Protein AF-A0AAF3FM99-F1 (afdb_monomer_lite)

pLDDT: mean 73.45, std 14.56, range [35.22, 90.0]

Foldseek 3Di:
DPPVVVVVVVVVVVVVVVVQPFDLQLVLQLQLLVQLLVCLPPPPSLVSSLVSNCVSVVNPNVLSVQCVVCVVVSSVCSVVVHHSNVCCPPPPRPRRVVVVPVD

Secondary structure (DSSP, 8-state):
--HHHHHHHHHHHHHHHHT-PPPHHHHHHHHHHHHHHTTTTSTTHHHHHHHHHHHHTTT-HHHHHHHHHTHHHHHHHHHTT--HHHIIIIITT-TTTHHHH--

Radius of gyration: 17.44 Å; chains: 1; bounding box: 38×42×45 Å

Structure (mmCIF, N/CA/C/O backbone):
data_AF-A0AAF3FM99-F1
#
_entry.id   AF-A0AAF3FM99-F1
#
loop_
_atom_site.group_PDB
_atom_site.id
_atom_site.type_symbol
_atom_site.label_atom_id
_atom_site.label_alt_id
_atom_site.label_comp_id
_atom_site.label_asym_id
_atom_site.label_entity_id
_atom_site.label_seq_id
_atom_site.pdbx_PDB_ins_code
_atom_site.Cartn_x
_atom_site.Cartn_y
_atom_site.Cartn_z
_atom_site.occupancy
_atom_site.B_iso_or_equiv
_atom_site.auth_seq_id
_atom_site.auth_comp_id
_atom_site.auth_asym_id
_atom_site.auth_atom_id
_atom_site.pdbx_PDB_model_num
ATOM 1 N N . MET A 1 1 ? 27.306 -29.924 -28.895 1.00 57.41 1 MET A N 1
ATOM 2 C CA . MET A 1 1 ? 26.764 -28.597 -29.281 1.00 57.41 1 MET A CA 1
ATOM 3 C C . MET A 1 1 ? 25.441 -28.263 -28.552 1.00 57.41 1 MET A C 1
ATOM 5 O O . MET A 1 1 ? 24.496 -27.817 -29.182 1.00 57.41 1 MET A O 1
ATOM 9 N N . HIS A 1 2 ? 25.342 -28.460 -27.227 1.00 59.53 2 HIS A N 1
ATOM 10 C CA . HIS A 1 2 ? 24.137 -28.133 -26.420 1.00 59.53 2 HIS A CA 1
ATOM 11 C C . HIS A 1 2 ? 24.433 -27.209 -25.222 1.00 59.53 2 HIS A C 1
ATOM 13 O O . HIS A 1 2 ? 23.531 -26.586 -24.676 1.00 59.53 2 HIS A O 1
ATOM 19 N N . PHE A 1 3 ? 25.703 -27.071 -24.829 1.00 58.50 3 PHE A N 1
ATOM 20 C CA . PHE A 1 3 ? 26.094 -26.305 -23.642 1.00 58.50 3 PHE A CA 1
ATOM 21 C C . PHE A 1 3 ? 26.021 -24.779 -23.851 1.00 58.50 3 PHE A C 1
ATOM 23 O O . PHE A 1 3 ? 25.739 -24.031 -22.921 1.00 58.50 3 PHE A O 1
ATOM 30 N N . THR A 1 4 ? 26.206 -24.305 -25.087 1.00 63.91 4 THR A N 1
ATOM 31 C CA . THR A 1 4 ? 26.203 -22.870 -25.421 1.00 63.91 4 THR A CA 1
ATOM 32 C C . THR A 1 4 ? 24.809 -22.231 -25.384 1.00 63.91 4 THR A C 1
ATOM 34 O O . THR A 1 4 ? 24.702 -21.034 -25.133 1.00 63.91 4 THR A O 1
ATOM 37 N N . TRP A 1 5 ? 23.737 -23.013 -25.556 1.00 63.22 5 TRP A N 1
ATOM 38 C CA . TRP A 1 5 ? 22.354 -22.520 -25.487 1.00 63.22 5 TRP A CA 1
ATOM 39 C C . TRP A 1 5 ? 21.908 -22.185 -24.058 1.00 63.22 5 TRP A C 1
ATOM 41 O O . TRP A 1 5 ? 21.215 -21.191 -23.849 1.00 63.22 5 TRP A O 1
ATOM 51 N N . LEU A 1 6 ? 22.355 -22.954 -23.060 1.00 60.16 6 LEU A N 1
ATOM 52 C CA . LEU A 1 6 ? 22.025 -22.702 -21.650 1.00 60.16 6 LEU A CA 1
ATOM 53 C C . LEU A 1 6 ? 22.589 -21.362 -21.159 1.00 60.16 6 LEU A C 1
ATOM 55 O O . LEU A 1 6 ? 21.902 -20.625 -20.454 1.00 60.16 6 LEU A O 1
ATOM 59 N N . ILE A 1 7 ? 23.803 -21.009 -21.590 1.00 68.00 7 ILE A N 1
ATOM 60 C CA . ILE A 1 7 ? 24.443 -19.731 -21.247 1.00 68.00 7 ILE A CA 1
ATOM 61 C C . ILE A 1 7 ? 23.691 -18.559 -21.895 1.00 68.00 7 ILE A C 1
ATOM 63 O O . ILE A 1 7 ? 23.455 -17.542 -21.245 1.00 68.00 7 ILE A O 1
ATOM 67 N N . PHE A 1 8 ? 23.248 -18.710 -23.146 1.00 62.75 8 PHE A N 1
ATOM 68 C CA . PHE A 1 8 ? 22.491 -17.668 -23.842 1.00 62.75 8 PHE A CA 1
ATOM 69 C C . PHE A 1 8 ? 21.117 -17.416 -23.186 1.00 62.75 8 PHE A C 1
ATOM 71 O O . PHE A 1 8 ? 20.735 -16.265 -22.974 1.00 62.75 8 PHE A O 1
ATOM 78 N N . CYS A 1 9 ? 20.412 -18.472 -22.757 1.00 62.94 9 CYS A N 1
ATOM 79 C CA . CYS A 1 9 ? 19.147 -18.359 -22.014 1.00 62.94 9 CYS A CA 1
ATOM 80 C C . CYS A 1 9 ? 19.311 -17.716 -20.623 1.00 62.94 9 CYS A C 1
ATOM 82 O O . CYS A 1 9 ? 18.453 -16.936 -20.193 1.00 62.94 9 CYS A O 1
ATOM 84 N N . LEU A 1 10 ? 20.418 -18.001 -19.928 1.00 56.41 10 LEU A N 1
ATOM 85 C CA . LEU A 1 10 ? 20.749 -17.368 -18.646 1.00 56.41 10 LEU A CA 1
ATOM 86 C C . LEU A 1 10 ? 21.025 -15.866 -18.809 1.00 56.41 10 LEU A C 1
ATOM 88 O O . LEU A 1 10 ? 20.507 -15.063 -18.033 1.00 56.41 10 LEU A O 1
ATOM 92 N N . LEU A 1 11 ? 21.759 -15.465 -19.852 1.00 57.06 11 LEU A N 1
ATOM 93 C CA . LEU A 1 11 ? 22.059 -14.053 -20.122 1.00 57.06 11 LEU A CA 1
ATOM 94 C C . LEU A 1 11 ? 20.806 -13.243 -20.497 1.00 57.06 11 LEU A C 1
ATOM 96 O O . LEU A 1 11 ? 20.621 -12.136 -19.990 1.00 57.06 11 LEU A O 1
ATOM 100 N N . ILE A 1 12 ? 19.904 -13.805 -21.310 1.00 58.50 12 ILE A N 1
ATOM 101 C CA . ILE A 1 12 ? 18.621 -13.162 -21.656 1.00 58.50 12 ILE A CA 1
ATOM 102 C C . ILE A 1 12 ? 17.728 -12.991 -20.412 1.00 58.50 12 ILE A C 1
ATOM 104 O O . ILE A 1 12 ? 17.073 -11.956 -20.252 1.00 58.50 12 ILE A O 1
ATOM 108 N N . SER A 1 13 ? 17.730 -13.965 -19.496 1.00 53.66 13 SER A N 1
ATOM 109 C CA . SER A 1 13 ? 16.952 -13.893 -18.250 1.00 53.66 13 SER A CA 1
ATOM 110 C C . SER A 1 13 ? 17.470 -12.806 -17.296 1.00 53.66 13 SER A C 1
ATOM 112 O O . SER A 1 13 ? 16.674 -12.084 -16.693 1.00 53.66 13 SER A O 1
ATOM 114 N N . ILE A 1 14 ? 18.794 -12.621 -17.207 1.00 54.03 14 ILE A N 1
ATOM 115 C CA . ILE A 1 14 ? 19.413 -11.572 -16.377 1.00 54.03 14 ILE A CA 1
ATOM 116 C C . ILE A 1 14 ? 19.186 -10.178 -16.985 1.00 54.03 14 ILE A C 1
ATOM 118 O O . ILE A 1 14 ? 18.894 -9.231 -16.253 1.00 54.03 14 ILE A O 1
ATOM 122 N N . ALA A 1 15 ? 19.236 -10.043 -18.315 1.00 53.41 15 ALA A N 1
ATOM 123 C CA . ALA A 1 15 ? 18.979 -8.770 -18.993 1.00 53.41 15 ALA A CA 1
ATOM 124 C C . ALA A 1 15 ? 17.553 -8.239 -18.728 1.00 53.41 15 ALA A C 1
ATOM 126 O O . ALA A 1 15 ? 17.381 -7.054 -18.441 1.00 53.41 15 ALA A O 1
ATOM 127 N N . ARG A 1 16 ? 16.531 -9.114 -18.724 1.00 50.44 16 ARG A N 1
ATOM 128 C CA . ARG A 1 16 ? 15.154 -8.745 -18.330 1.00 50.44 16 ARG A CA 1
ATOM 129 C C . ARG A 1 16 ? 15.036 -8.341 -16.857 1.00 50.44 16 ARG A C 1
ATOM 131 O O . ARG A 1 16 ? 14.273 -7.429 -16.545 1.00 50.44 16 ARG A O 1
ATOM 138 N N . ALA A 1 17 ? 15.785 -8.984 -15.963 1.00 50.97 17 ALA A N 1
ATOM 139 C CA . ALA A 1 17 ? 15.771 -8.659 -14.537 1.00 50.97 17 ALA A CA 1
ATOM 140 C C . ALA A 1 17 ? 16.447 -7.306 -14.230 1.00 50.97 17 ALA A C 1
ATOM 142 O O . ALA A 1 17 ? 15.963 -6.558 -13.383 1.00 50.97 17 ALA A O 1
ATOM 143 N N . ALA A 1 18 ? 17.523 -6.953 -14.944 1.00 46.47 18 ALA A N 1
ATOM 144 C CA . ALA A 1 18 ? 18.254 -5.696 -14.749 1.00 46.47 18 ALA A CA 1
ATOM 145 C C . ALA A 1 18 ? 17.523 -4.452 -15.300 1.00 46.47 18 ALA A C 1
ATOM 147 O O . ALA A 1 18 ? 17.715 -3.349 -14.786 1.00 46.47 18 ALA A O 1
ATOM 148 N N . LEU A 1 19 ? 16.657 -4.621 -16.308 1.00 47.47 19 LEU A N 1
ATOM 149 C CA . LEU A 1 19 ? 15.834 -3.547 -16.887 1.00 47.47 19 LEU A CA 1
ATOM 150 C C . LEU A 1 19 ? 14.656 -3.115 -15.991 1.00 47.47 19 LEU A C 1
ATOM 152 O O . LEU A 1 19 ? 14.099 -2.037 -16.192 1.00 47.47 19 LEU A O 1
ATOM 156 N N . LEU A 1 20 ? 14.308 -3.908 -14.974 1.00 49.50 20 LEU A N 1
ATOM 157 C CA . LEU A 1 20 ? 13.227 -3.633 -14.024 1.00 49.50 20 LEU A CA 1
ATOM 158 C C . LEU A 1 20 ? 13.783 -3.177 -12.668 1.00 49.50 20 LEU A C 1
ATOM 160 O O . LEU A 1 20 ? 13.465 -3.761 -11.633 1.00 49.50 20 LEU A O 1
ATOM 164 N N . LYS A 1 21 ? 14.608 -2.121 -12.642 1.00 54.31 21 LYS A N 1
ATOM 165 C CA . LYS A 1 21 ? 14.841 -1.406 -11.378 1.00 54.31 21 LYS A CA 1
ATOM 166 C C . LYS A 1 21 ? 13.567 -0.627 -11.031 1.00 54.31 21 LYS A C 1
ATOM 168 O O . LYS A 1 21 ? 13.205 0.259 -11.800 1.00 54.31 21 LYS A O 1
ATOM 173 N N . PRO A 1 22 ? 12.875 -0.939 -9.919 1.00 59.25 22 PRO A N 1
ATOM 174 C CA . PRO A 1 22 ? 11.695 -0.186 -9.522 1.00 59.25 22 PRO A CA 1
ATOM 175 C C . PRO A 1 22 ? 12.075 1.265 -9.225 1.00 59.25 22 PRO A C 1
ATOM 177 O O . PRO A 1 22 ? 13.099 1.535 -8.594 1.00 59.25 22 PRO A O 1
ATOM 180 N N . SER A 1 23 ? 11.224 2.192 -9.659 1.00 69.94 23 SER A N 1
ATOM 181 C CA . SER A 1 23 ? 11.352 3.609 -9.332 1.00 69.94 23 SER A CA 1
ATOM 182 C C . SER A 1 23 ? 11.405 3.817 -7.817 1.00 69.94 23 SER A C 1
ATOM 184 O O . SER A 1 23 ? 10.802 3.055 -7.054 1.00 69.94 23 SER A O 1
ATOM 186 N N . ASN A 1 24 ? 12.053 4.891 -7.355 1.00 74.25 24 ASN A N 1
ATOM 187 C CA . ASN A 1 24 ? 12.019 5.256 -5.933 1.00 74.25 24 ASN A CA 1
ATOM 188 C C . ASN A 1 24 ? 10.573 5.403 -5.418 1.00 74.25 24 ASN A C 1
ATOM 190 O O . ASN A 1 24 ? 10.294 5.062 -4.273 1.00 74.25 24 ASN A O 1
ATOM 194 N N . SER A 1 25 ? 9.634 5.843 -6.267 1.00 74.81 25 SER A N 1
ATOM 195 C CA . SER A 1 25 ? 8.210 5.936 -5.913 1.00 74.81 25 SER A CA 1
ATOM 196 C C . SER A 1 25 ? 7.554 4.555 -5.765 1.00 74.81 25 SER A C 1
ATOM 198 O O . SER A 1 25 ? 6.782 4.349 -4.831 1.00 74.81 25 SER A O 1
ATOM 200 N N . CYS A 1 26 ? 7.887 3.599 -6.638 1.00 79.38 26 CYS A N 1
ATOM 201 C CA . CYS A 1 26 ? 7.422 2.213 -6.558 1.00 79.38 26 CYS A CA 1
ATOM 202 C C . CYS A 1 26 ? 7.976 1.518 -5.310 1.00 79.38 26 CYS A C 1
ATOM 204 O O . CYS A 1 26 ? 7.230 0.892 -4.563 1.00 79.38 26 CYS A O 1
ATOM 206 N N . LEU A 1 27 ? 9.268 1.703 -5.027 1.00 82.75 27 LEU A N 1
ATOM 207 C CA . LEU A 1 27 ? 9.923 1.131 -3.855 1.00 82.75 27 LEU A CA 1
ATOM 208 C C . LEU A 1 27 ? 9.340 1.687 -2.545 1.00 82.75 27 LEU A C 1
ATOM 210 O O . LEU A 1 27 ? 9.080 0.932 -1.609 1.00 82.75 27 LEU A O 1
ATOM 214 N N . SER A 1 28 ? 9.099 3.001 -2.481 1.00 83.81 28 SER A N 1
ATOM 215 C CA . SER A 1 28 ? 8.454 3.629 -1.323 1.00 83.81 28 SER A CA 1
ATOM 216 C C . SER A 1 28 ? 7.003 3.186 -1.155 1.00 83.81 28 SER A C 1
ATOM 218 O O . SER A 1 28 ? 6.568 2.996 -0.021 1.00 83.81 28 SER A O 1
ATOM 220 N N . CYS A 1 29 ? 6.273 2.965 -2.253 1.00 83.94 29 CYS A N 1
ATOM 221 C CA . CYS A 1 29 ? 4.931 2.394 -2.194 1.00 83.94 29 CYS A CA 1
ATOM 222 C C . CYS A 1 29 ? 4.957 0.958 -1.659 1.00 83.94 29 CYS A C 1
ATOM 224 O O . CYS A 1 29 ? 4.213 0.646 -0.737 1.00 83.94 29 CYS A O 1
ATOM 226 N N . MET A 1 30 ? 5.834 0.091 -2.175 1.00 87.31 30 MET A N 1
ATOM 227 C CA . MET A 1 30 ? 5.903 -1.299 -1.713 1.00 87.31 30 MET A CA 1
ATOM 228 C C . MET A 1 30 ? 6.199 -1.366 -0.211 1.00 87.31 30 MET A C 1
ATOM 230 O O . MET A 1 30 ? 5.475 -2.025 0.523 1.00 87.31 30 MET A O 1
ATOM 234 N N . ARG A 1 31 ? 7.166 -0.571 0.267 1.00 88.31 31 ARG A N 1
ATOM 235 C CA . ARG A 1 31 ? 7.480 -0.446 1.702 1.00 88.31 31 ARG A CA 1
ATOM 236 C C . ARG A 1 31 ? 6.330 0.114 2.539 1.00 88.31 31 ARG A C 1
ATOM 238 O O . ARG A 1 31 ? 6.268 -0.146 3.737 1.00 88.31 31 ARG A O 1
ATOM 245 N N . MET A 1 32 ? 5.488 0.959 1.950 1.00 88.69 32 MET A N 1
ATOM 246 C CA . MET A 1 32 ? 4.286 1.466 2.604 1.00 88.69 32 MET A CA 1
ATOM 247 C C . MET A 1 32 ? 3.262 0.339 2.757 1.00 88.69 32 MET A C 1
ATOM 249 O O . MET A 1 32 ? 2.777 0.138 3.863 1.00 88.69 32 MET A O 1
ATOM 253 N N . VAL A 1 33 ? 2.982 -0.414 1.691 1.00 88.50 33 VAL A N 1
ATOM 254 C CA . VAL A 1 33 ? 2.041 -1.547 1.715 1.00 88.50 33 VAL A CA 1
ATOM 255 C C . VAL A 1 33 ? 2.510 -2.646 2.670 1.00 88.50 33 VAL A C 1
ATOM 257 O O . VAL A 1 33 ? 1.702 -3.144 3.448 1.00 88.50 33 VAL A O 1
ATOM 260 N N . ASP A 1 34 ? 3.808 -2.957 2.681 1.00 90.00 34 ASP A N 1
ATOM 261 C CA . ASP A 1 34 ? 4.394 -3.912 3.629 1.00 90.00 34 ASP A CA 1
ATOM 262 C C . ASP A 1 34 ? 4.161 -3.470 5.082 1.00 90.00 34 ASP A C 1
ATOM 264 O O . ASP A 1 34 ? 3.720 -4.266 5.901 1.00 90.00 34 ASP A O 1
ATOM 268 N N . GLY A 1 35 ? 4.369 -2.184 5.391 1.00 88.81 35 GLY A N 1
ATOM 269 C CA . GLY A 1 35 ? 4.109 -1.657 6.733 1.00 88.81 35 GLY A CA 1
ATOM 270 C C . GLY A 1 35 ? 2.621 -1.619 7.100 1.00 88.81 35 GLY A C 1
ATOM 271 O O . GLY A 1 35 ? 2.272 -1.801 8.260 1.00 88.81 35 GLY A O 1
ATOM 272 N N . ILE A 1 36 ? 1.729 -1.394 6.129 1.00 88.31 36 ILE A N 1
ATOM 273 C CA . ILE A 1 36 ? 0.273 -1.419 6.351 1.00 88.31 36 ILE A CA 1
ATOM 274 C C . ILE A 1 36 ? -0.204 -2.847 6.632 1.00 88.31 36 ILE A C 1
ATOM 276 O O . ILE A 1 36 ? -1.084 -3.045 7.467 1.00 88.31 36 ILE A O 1
ATOM 280 N N . ARG A 1 37 ? 0.392 -3.851 5.977 1.00 89.62 37 ARG A N 1
ATOM 281 C CA . ARG A 1 37 ? 0.075 -5.267 6.205 1.00 89.62 37 ARG A CA 1
ATOM 282 C C . ARG A 1 37 ? 0.265 -5.670 7.664 1.00 89.62 37 ARG A C 1
ATOM 284 O O . ARG A 1 37 ? -0.576 -6.378 8.202 1.00 89.62 37 ARG A O 1
ATOM 291 N N .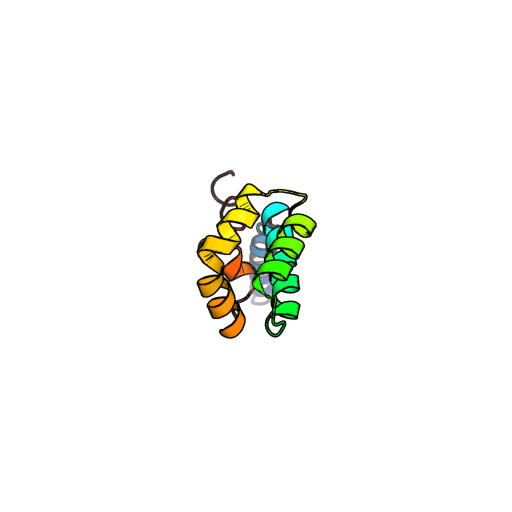 GLU A 1 38 ? 1.320 -5.178 8.308 1.00 88.75 38 GLU A N 1
ATOM 292 C CA . GLU A 1 38 ? 1.602 -5.433 9.729 1.00 88.75 38 GLU A CA 1
ATOM 293 C C . GLU A 1 38 ? 0.551 -4.821 10.673 1.00 88.75 38 GLU A C 1
ATOM 295 O O . GLU A 1 38 ? 0.513 -5.155 11.853 1.00 88.75 38 GLU A O 1
ATOM 300 N N . LYS A 1 39 ? -0.303 -3.922 10.168 1.00 88.06 39 LYS A N 1
ATOM 301 C CA . LYS A 1 39 ? -1.316 -3.187 10.936 1.00 88.06 39 LYS A CA 1
ATOM 302 C C . LYS A 1 39 ? -2.752 -3.615 10.653 1.00 88.06 39 LYS A C 1
ATOM 304 O O . LYS A 1 39 ? -3.672 -3.020 11.203 1.00 88.06 39 LYS A O 1
ATOM 309 N N . LEU A 1 40 ? -2.961 -4.637 9.820 1.00 84.69 40 LEU A N 1
ATOM 310 C CA . LEU A 1 40 ? -4.281 -5.052 9.324 1.00 84.69 40 LEU A CA 1
ATOM 311 C C . LEU A 1 40 ? -5.296 -5.387 10.435 1.00 84.69 40 LEU A C 1
ATOM 313 O O . LEU A 1 40 ? -6.501 -5.174 10.25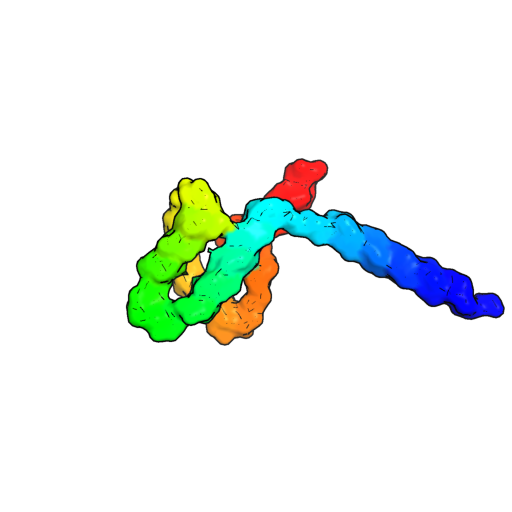4 1.00 84.69 40 LEU A O 1
ATOM 317 N N . GLU A 1 41 ? -4.800 -5.900 11.562 1.00 86.31 41 GLU A N 1
ATOM 318 C CA . GLU A 1 41 ? -5.589 -6.322 12.725 1.00 86.31 41 GLU A CA 1
ATOM 319 C C . GLU A 1 41 ? -5.785 -5.211 13.771 1.00 86.31 41 GLU A C 1
ATOM 321 O O . GLU A 1 41 ? -6.512 -5.413 14.742 1.00 86.31 41 GLU A O 1
ATOM 326 N N . GLU A 1 42 ? -5.171 -4.033 13.602 1.00 86.75 42 GLU A N 1
ATOM 327 C CA . GLU A 1 42 ? -5.353 -2.943 14.563 1.00 86.75 42 GLU A CA 1
ATOM 328 C C . GLU A 1 42 ? -6.730 -2.271 14.398 1.00 86.75 42 GLU A C 1
ATOM 330 O O . GLU A 1 42 ? -7.175 -2.027 13.269 1.00 86.75 42 GLU A O 1
ATOM 335 N N . PRO A 1 43 ? -7.408 -1.929 15.514 1.00 79.19 43 PRO A N 1
ATOM 336 C CA . PRO A 1 43 ? -8.734 -1.307 15.489 1.00 79.19 43 PRO A CA 1
ATOM 337 C C . PRO A 1 43 ? -8.737 0.058 14.780 1.00 79.19 43 PRO A C 1
ATOM 339 O O . PRO A 1 43 ? -9.743 0.434 14.189 1.00 79.19 43 PRO A O 1
ATOM 342 N N . ASP A 1 44 ? -7.592 0.748 14.755 1.00 86.00 44 ASP A N 1
ATOM 343 C CA . ASP A 1 44 ? -7.389 2.046 14.098 1.00 86.00 44 ASP A CA 1
ATOM 344 C C . ASP A 1 44 ? -6.654 1.929 12.747 1.00 86.00 44 ASP A C 1
ATOM 346 O O . ASP A 1 44 ? -5.873 2.808 12.364 1.00 86.00 44 ASP A O 1
ATOM 350 N N . PHE A 1 45 ? -6.885 0.839 12.005 1.00 84.25 45 PHE A N 1
ATOM 351 C CA . PHE A 1 45 ? -6.215 0.543 10.730 1.00 84.25 45 PHE A CA 1
ATOM 352 C C . PHE A 1 45 ? -6.157 1.733 9.762 1.00 84.25 45 PHE A C 1
ATOM 354 O O . PHE A 1 45 ? -5.097 2.023 9.213 1.00 84.25 45 PHE A O 1
ATOM 361 N N . GLU A 1 46 ? -7.266 2.452 9.561 1.00 82.81 46 GLU A N 1
ATOM 362 C CA . GLU A 1 46 ? -7.306 3.609 8.655 1.00 82.81 46 GLU A CA 1
ATOM 363 C C . GLU A 1 46 ? -6.335 4.717 9.086 1.00 82.81 46 GLU A C 1
ATOM 365 O O . GLU A 1 46 ? -5.631 5.314 8.260 1.00 82.81 46 GLU A O 1
ATOM 370 N N . GLN A 1 47 ? -6.275 4.990 10.392 1.00 86.06 47 GLN A N 1
ATOM 371 C CA . GLN A 1 47 ? -5.428 6.037 10.944 1.00 86.06 47 GLN A CA 1
ATOM 372 C C . GLN A 1 47 ? -3.949 5.641 10.868 1.00 86.06 47 GLN A C 1
ATOM 374 O O . GLN A 1 47 ? -3.108 6.461 10.486 1.00 86.06 47 GLN A O 1
ATOM 379 N N . GLU A 1 48 ? -3.627 4.385 11.179 1.00 87.06 48 GLU A N 1
ATOM 380 C CA . GLU A 1 48 ? -2.269 3.848 11.067 1.00 87.06 48 GLU A CA 1
ATOM 381 C C . GLU A 1 48 ? -1.804 3.784 9.610 1.00 87.06 48 GLU A C 1
ATOM 383 O O . GLU A 1 48 ? -0.687 4.199 9.291 1.00 87.06 48 GLU A O 1
ATOM 388 N N . CYS A 1 49 ? -2.688 3.386 8.696 1.00 84.88 49 CYS A N 1
ATOM 389 C CA . CYS A 1 49 ? -2.428 3.363 7.263 1.00 84.88 49 CYS A CA 1
ATOM 390 C C . CYS A 1 49 ? -2.070 4.762 6.733 1.00 84.88 49 CYS A C 1
ATOM 392 O O . CYS A 1 49 ? -1.070 4.940 6.026 1.00 84.88 49 CYS A O 1
ATOM 394 N N . TYR A 1 50 ? -2.814 5.791 7.153 1.00 84.69 50 TYR A N 1
ATOM 395 C CA . TYR A 1 50 ? -2.501 7.178 6.815 1.00 84.69 50 TYR A CA 1
ATOM 396 C C . TYR A 1 50 ? -1.141 7.626 7.378 1.00 84.69 50 TYR A C 1
ATOM 398 O O . TYR A 1 50 ? -0.329 8.202 6.647 1.00 84.69 50 TYR A O 1
ATOM 406 N N . LYS A 1 51 ? -0.845 7.328 8.652 1.00 86.12 51 LYS A N 1
ATOM 407 C CA . LYS A 1 51 ? 0.447 7.665 9.280 1.00 86.12 51 LYS A CA 1
ATOM 408 C C . LYS A 1 51 ? 1.620 6.997 8.559 1.00 86.12 51 LYS A C 1
ATOM 410 O O . LYS A 1 51 ? 2.634 7.654 8.302 1.00 86.12 51 LYS A O 1
ATOM 415 N N . ILE A 1 52 ? 1.487 5.717 8.207 1.00 86.81 52 ILE A N 1
ATOM 416 C CA . ILE A 1 52 ? 2.510 4.957 7.480 1.00 86.81 52 ILE A CA 1
ATOM 417 C C . ILE A 1 52 ? 2.730 5.561 6.097 1.00 86.81 52 ILE A C 1
ATOM 419 O O . ILE A 1 52 ? 3.878 5.792 5.716 1.00 86.81 52 ILE A O 1
ATOM 423 N N . CYS A 1 53 ? 1.660 5.895 5.375 1.00 84.12 53 CYS A N 1
ATOM 424 C CA . CYS A 1 53 ? 1.779 6.543 4.075 1.00 84.12 53 CYS A CA 1
ATOM 425 C C . CYS A 1 53 ? 2.527 7.874 4.149 1.00 84.12 53 CYS A C 1
ATOM 427 O O . CYS A 1 53 ? 3.497 8.079 3.417 1.00 84.12 53 CYS A O 1
ATOM 429 N N . VAL A 1 54 ? 2.129 8.767 5.061 1.00 84.31 54 VAL A N 1
ATOM 430 C CA . VAL A 1 54 ? 2.763 10.086 5.202 1.00 84.31 54 VAL A CA 1
ATOM 431 C C . VAL A 1 54 ? 4.247 9.935 5.538 1.00 84.31 54 VAL A C 1
ATOM 433 O O . VAL A 1 54 ? 5.084 10.625 4.949 1.00 84.31 54 VAL A O 1
ATOM 436 N N . ARG A 1 55 ? 4.585 8.987 6.423 1.00 84.25 55 ARG A N 1
ATOM 437 C CA . ARG A 1 55 ? 5.966 8.689 6.819 1.00 84.25 55 ARG A CA 1
ATOM 438 C C . ARG A 1 55 ? 6.794 8.109 5.66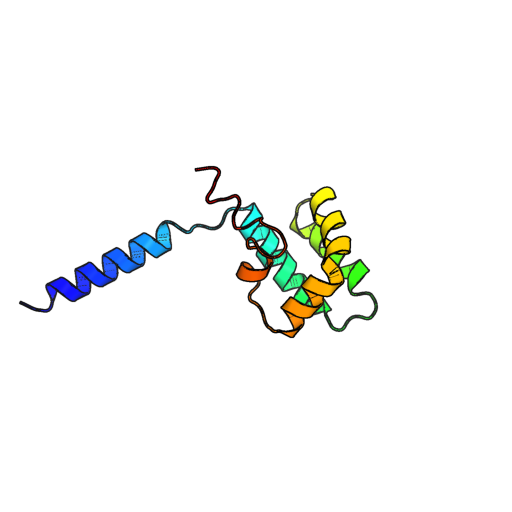7 1.00 84.25 55 ARG A C 1
ATOM 440 O O . ARG A 1 55 ? 7.938 8.508 5.489 1.00 84.25 55 ARG A O 1
ATOM 447 N N . LYS A 1 56 ? 6.252 7.156 4.901 1.00 80.75 56 LYS A N 1
ATOM 448 C CA . LYS A 1 56 ? 6.995 6.413 3.863 1.00 80.75 56 LYS A CA 1
ATOM 449 C C . LYS A 1 56 ? 7.061 7.143 2.521 1.00 80.75 56 LYS A C 1
ATOM 451 O O . LYS A 1 56 ? 8.014 6.939 1.772 1.00 80.75 56 LYS A O 1
ATOM 456 N N . LEU A 1 57 ? 6.095 8.011 2.225 1.00 74.75 57 LEU A N 1
ATOM 457 C CA . LEU A 1 57 ? 6.069 8.821 1.005 1.00 74.75 57 LEU A CA 1
ATOM 458 C C . LEU A 1 57 ? 6.593 10.252 1.211 1.00 74.75 57 LEU A C 1
ATOM 460 O O . LEU A 1 57 ? 6.303 11.112 0.382 1.00 74.75 57 LEU A O 1
ATOM 464 N N . ASN A 1 58 ? 7.357 10.525 2.279 1.00 75.50 58 ASN A N 1
ATOM 465 C CA . ASN A 1 58 ? 7.939 11.846 2.578 1.00 75.50 58 ASN A CA 1
ATOM 466 C C . ASN A 1 58 ? 6.914 12.995 2.495 1.00 75.50 58 ASN A C 1
ATOM 468 O O . ASN A 1 58 ? 7.176 14.030 1.886 1.00 75.50 58 ASN A O 1
ATOM 472 N N . GLY A 1 59 ? 5.713 12.804 3.044 1.00 66.69 59 GLY A N 1
ATOM 473 C CA . GLY A 1 59 ? 4.694 13.854 3.037 1.00 66.69 59 GLY A CA 1
ATOM 474 C C . GLY A 1 59 ? 4.013 14.094 1.685 1.00 66.69 59 GLY A C 1
ATOM 475 O O . GLY A 1 59 ? 3.437 15.162 1.488 1.00 66.69 59 GLY A O 1
ATOM 476 N N . ARG A 1 60 ? 3.992 13.122 0.756 1.00 70.38 60 ARG A N 1
ATOM 477 C CA . ARG A 1 60 ? 3.079 13.149 -0.411 1.00 70.38 60 ARG A CA 1
ATOM 478 C C . ARG A 1 60 ? 1.615 12.944 0.018 1.00 70.38 60 ARG A C 1
ATOM 480 O O . ARG A 1 60 ? 0.963 11.970 -0.355 1.00 70.38 6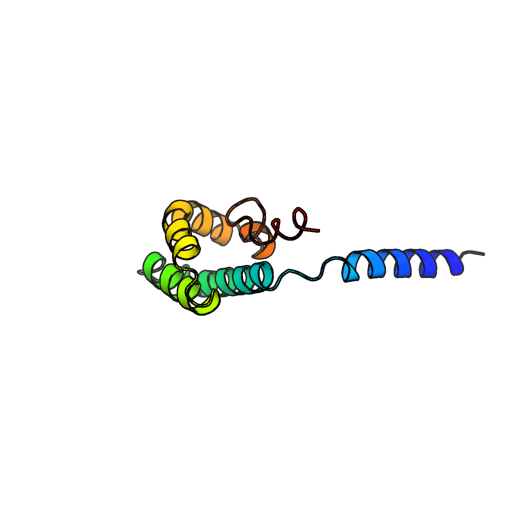0 ARG A O 1
ATOM 487 N N . VAL A 1 61 ? 1.089 13.904 0.780 1.00 71.56 61 VAL A N 1
ATOM 488 C CA . VAL A 1 61 ? -0.279 13.947 1.321 1.00 71.56 61 VAL A CA 1
ATOM 489 C C . VAL A 1 61 ? -1.363 13.710 0.258 1.00 71.56 61 VAL A C 1
ATOM 491 O O . VAL A 1 61 ? -2.320 13.010 0.578 1.00 71.56 61 VAL A O 1
ATOM 494 N N . PRO A 1 62 ? -1.248 14.188 -1.001 1.00 74.31 62 PRO A N 1
ATOM 495 C CA . PRO A 1 62 ? -2.261 13.904 -2.021 1.00 74.31 62 PRO A CA 1
ATOM 496 C C . PRO A 1 62 ? -2.428 12.408 -2.322 1.00 74.31 62 PRO A C 1
ATOM 498 O O . PRO A 1 62 ? -3.543 11.951 -2.548 1.00 74.31 62 PRO A O 1
ATOM 501 N N . ILE A 1 63 ? -1.338 11.634 -2.278 1.00 71.69 63 ILE A N 1
ATOM 502 C CA . ILE A 1 63 ? -1.374 10.179 -2.485 1.00 71.69 63 ILE A CA 1
ATOM 503 C C . ILE A 1 63 ? -1.977 9.501 -1.250 1.00 71.69 63 ILE A C 1
ATOM 505 O O . ILE A 1 63 ? -2.845 8.645 -1.373 1.00 71.69 63 ILE A O 1
ATOM 509 N N . CYS A 1 64 ? -1.580 9.940 -0.054 1.00 78.00 64 CYS A N 1
ATOM 510 C CA . CYS A 1 64 ? -2.107 9.400 1.200 1.00 78.00 64 CYS A CA 1
ATOM 511 C C . CYS A 1 64 ? -3.582 9.740 1.441 1.00 78.00 64 CYS A C 1
ATOM 513 O O . CYS A 1 64 ? -4.276 8.990 2.117 1.00 78.00 64 CYS A O 1
ATOM 515 N N . LYS A 1 65 ? -4.087 10.846 0.879 1.00 79.31 65 LYS A N 1
ATOM 516 C CA . LYS A 1 65 ? -5.524 11.142 0.860 1.00 79.31 65 LYS A CA 1
ATOM 517 C C . LYS A 1 65 ? -6.285 10.133 0.007 1.00 79.31 65 LYS A C 1
ATOM 519 O O . LYS A 1 65 ? -7.302 9.637 0.471 1.00 79.31 65 LYS A O 1
ATOM 524 N N . ARG A 1 66 ? -5.756 9.778 -1.172 1.00 72.38 66 ARG A N 1
ATOM 525 C CA . ARG A 1 66 ? -6.366 8.755 -2.036 1.00 72.38 66 ARG A CA 1
ATOM 526 C C . ARG A 1 66 ? -6.422 7.389 -1.370 1.00 72.38 66 ARG A C 1
ATOM 528 O O . ARG A 1 66 ? -7.386 6.681 -1.580 1.00 72.38 66 ARG A O 1
ATOM 535 N N . ILE A 1 67 ? -5.464 7.028 -0.513 1.00 75.44 67 ILE A N 1
ATOM 536 C CA . ILE A 1 67 ? -5.536 5.764 0.248 1.00 75.44 67 ILE A CA 1
ATOM 537 C C . ILE A 1 67 ? -6.856 5.620 1.006 1.00 75.44 67 ILE A C 1
ATOM 539 O O . ILE A 1 67 ? -7.382 4.520 1.060 1.00 75.44 67 ILE A O 1
ATOM 543 N N . ARG A 1 68 ? -7.415 6.715 1.537 1.00 74.62 68 ARG A N 1
ATOM 544 C CA . ARG A 1 68 ? -8.719 6.678 2.214 1.00 74.62 68 ARG A CA 1
ATOM 545 C C . ARG A 1 68 ? -9.875 6.372 1.261 1.00 74.62 68 ARG A C 1
ATOM 547 O O . ARG A 1 68 ? -10.872 5.821 1.688 1.00 74.62 68 ARG A O 1
ATOM 554 N N . GLU A 1 69 ? -9.751 6.732 -0.013 1.00 78.94 69 GLU A N 1
ATOM 555 C CA . GLU A 1 69 ? -10.745 6.414 -1.049 1.00 78.94 69 GLU A CA 1
ATOM 556 C C . GLU A 1 69 ? -10.668 4.938 -1.467 1.00 78.94 69 GLU A C 1
ATOM 558 O O . GLU A 1 69 ? -11.657 4.373 -1.922 1.00 78.94 69 GLU A O 1
ATOM 563 N N . TYR A 1 70 ? -9.500 4.312 -1.292 1.00 78.19 70 TYR A N 1
ATOM 564 C CA . TYR A 1 70 ? -9.243 2.918 -1.646 1.00 78.19 70 TYR A CA 1
ATOM 565 C C . TYR A 1 70 ? -9.025 2.023 -0.417 1.00 78.19 70 TYR A C 1
ATOM 567 O O . TYR A 1 70 ? -8.452 0.949 -0.576 1.00 78.19 70 TYR A O 1
ATOM 575 N N . ASP A 1 71 ? -9.431 2.423 0.798 1.00 82.69 71 ASP A N 1
ATOM 576 C CA . ASP A 1 71 ? -9.103 1.651 2.010 1.00 82.69 71 ASP A CA 1
ATOM 577 C C . ASP A 1 71 ? -9.716 0.246 1.956 1.00 82.69 71 ASP A C 1
ATOM 579 O O . ASP A 1 71 ? -9.019 -0.736 2.217 1.00 82.69 71 ASP A O 1
ATOM 583 N N . ALA A 1 72 ? -10.978 0.151 1.519 1.00 83.94 72 ALA A N 1
ATOM 584 C CA . ALA A 1 72 ? -11.700 -1.110 1.448 1.00 83.94 72 ALA A CA 1
ATOM 585 C C . ALA A 1 72 ? -11.031 -2.061 0.446 1.00 83.94 72 ALA A C 1
ATOM 587 O O . ALA A 1 72 ? -10.768 -3.219 0.760 1.00 83.94 72 ALA A O 1
ATOM 588 N N . LEU A 1 73 ? -10.662 -1.532 -0.725 1.00 85.12 73 LEU A N 1
ATOM 589 C CA . LEU A 1 73 ? -9.953 -2.265 -1.776 1.00 85.12 73 LEU A CA 1
ATOM 590 C C . LEU A 1 73 ? -8.535 -2.659 -1.344 1.00 85.12 73 LEU A C 1
ATOM 592 O O . LEU A 1 73 ? -8.063 -3.749 -1.654 1.00 85.12 73 LEU A O 1
ATOM 596 N N . LEU A 1 74 ? -7.846 -1.785 -0.608 1.00 85.50 74 LEU A N 1
ATOM 597 C CA . LEU A 1 74 ? -6.525 -2.065 -0.060 1.00 85.50 74 LEU A CA 1
ATOM 598 C C . LEU A 1 74 ? -6.594 -3.176 0.991 1.00 85.50 74 LEU A C 1
ATOM 600 O O . LEU A 1 74 ? -5.752 -4.072 0.986 1.00 85.50 74 LEU A O 1
ATOM 604 N N . ARG A 1 75 ? -7.590 -3.133 1.880 1.00 86.94 75 ARG A N 1
ATOM 605 C CA . ARG A 1 75 ? -7.823 -4.162 2.895 1.00 86.94 75 ARG A CA 1
ATOM 606 C C . ARG A 1 75 ? -8.155 -5.502 2.240 1.00 86.94 75 ARG A C 1
ATOM 608 O O . ARG A 1 75 ? -7.560 -6.503 2.626 1.00 86.94 75 ARG A O 1
ATOM 615 N N . GLU A 1 76 ? -9.026 -5.513 1.236 1.00 89.19 76 GLU A N 1
ATOM 616 C CA . GLU A 1 76 ? -9.377 -6.711 0.464 1.00 89.19 76 GLU A CA 1
ATOM 617 C C . GLU A 1 76 ? -8.151 -7.320 -0.234 1.00 89.19 76 GLU A C 1
ATOM 619 O O . GLU A 1 76 ? -7.892 -8.517 -0.099 1.00 89.19 76 GLU A O 1
ATOM 624 N N . ALA A 1 77 ? -7.339 -6.499 -0.907 1.00 86.94 77 ALA A N 1
ATOM 625 C CA . ALA A 1 77 ? -6.109 -6.951 -1.557 1.00 86.94 77 ALA A CA 1
ATOM 626 C C . ALA A 1 77 ? -5.098 -7.518 -0.543 1.00 86.94 77 ALA A C 1
ATOM 628 O O . ALA A 1 77 ? -4.483 -8.563 -0.765 1.00 86.94 77 ALA A O 1
ATOM 629 N N . LEU A 1 78 ? -4.946 -6.862 0.614 1.00 88.00 78 LEU A N 1
ATOM 630 C CA . LEU A 1 78 ? -4.074 -7.336 1.692 1.00 88.00 78 LEU A CA 1
ATOM 631 C C . LEU A 1 78 ? -4.554 -8.666 2.285 1.00 88.00 78 LEU A C 1
ATOM 633 O O . LEU A 1 78 ? -3.727 -9.548 2.510 1.00 88.00 78 LEU A O 1
ATOM 637 N N . GLN A 1 79 ? -5.862 -8.824 2.504 1.00 89.12 79 GLN A N 1
ATOM 638 C CA . GLN A 1 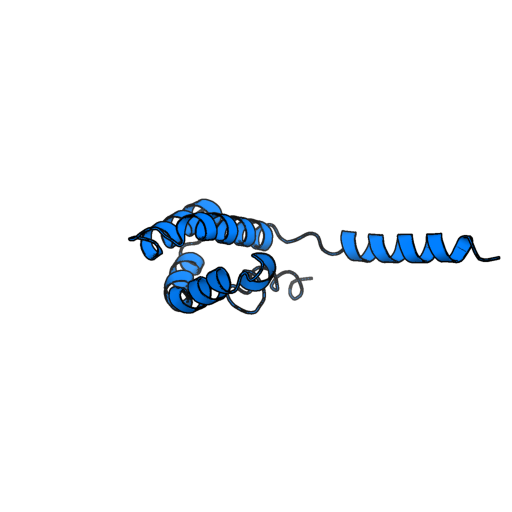79 ? -6.474 -10.065 2.996 1.00 89.12 79 GLN A CA 1
ATOM 639 C C . GLN A 1 79 ? -6.384 -11.204 1.976 1.00 89.12 79 GLN A C 1
ATOM 641 O O . GLN A 1 79 ? -6.184 -12.354 2.359 1.00 89.12 79 GLN A O 1
ATOM 646 N N . SER A 1 80 ? -6.457 -10.880 0.685 1.00 89.56 80 SER A N 1
ATOM 647 C CA . SER A 1 80 ? -6.283 -11.833 -0.420 1.00 89.56 80 SER A CA 1
ATOM 648 C C . SER A 1 80 ? -4.830 -12.296 -0.590 1.00 89.56 80 SER A C 1
ATOM 650 O O . SER A 1 80 ? -4.556 -13.223 -1.349 1.00 89.56 80 SER A O 1
ATOM 652 N N . GLY A 1 81 ? -3.885 -11.678 0.130 1.00 87.81 81 GLY A N 1
ATOM 653 C CA . GLY A 1 81 ? -2.464 -12.008 0.061 1.00 87.81 81 GLY A CA 1
ATOM 654 C C . GLY A 1 81 ? -1.745 -11.396 -1.143 1.00 87.81 81 GLY A C 1
ATOM 655 O O . GLY A 1 81 ? -0.620 -11.803 -1.447 1.00 87.81 81 GLY A O 1
ATOM 656 N N . ASP A 1 82 ? -2.345 -10.404 -1.808 1.00 86.94 82 ASP A N 1
ATOM 657 C CA . ASP A 1 82 ? -1.757 -9.763 -2.983 1.00 86.94 82 ASP A CA 1
ATOM 658 C C . ASP A 1 82 ? -0.383 -9.181 -2.669 1.00 86.94 82 ASP A C 1
ATOM 660 O O . ASP A 1 82 ? -0.155 -8.569 -1.627 1.00 86.94 82 ASP A O 1
ATOM 664 N N . SER A 1 83 ? 0.575 -9.338 -3.580 1.00 86.62 83 SER A N 1
ATOM 665 C CA . SER A 1 83 ? 1.911 -8.780 -3.356 1.00 86.62 83 SER A CA 1
ATOM 666 C C . SER A 1 83 ? 1.888 -7.246 -3.357 1.00 86.62 83 SER A C 1
ATOM 668 O O . SER A 1 83 ? 1.176 -6.613 -4.139 1.00 86.62 83 SER A O 1
ATOM 670 N N . SER A 1 84 ? 2.764 -6.627 -2.565 1.00 86.19 84 SER A N 1
ATOM 671 C CA . SER A 1 84 ? 2.913 -5.166 -2.491 1.00 86.19 84 SER A CA 1
ATOM 672 C C . SER A 1 84 ? 3.204 -4.525 -3.849 1.00 86.19 84 SER A C 1
ATOM 674 O O . SER A 1 84 ? 2.837 -3.381 -4.096 1.00 86.19 84 SER A O 1
ATOM 676 N N . ARG A 1 85 ? 3.806 -5.282 -4.777 1.00 81.88 85 ARG A N 1
ATOM 677 C CA . ARG A 1 85 ? 4.032 -4.856 -6.162 1.00 81.88 85 ARG A CA 1
ATOM 678 C C . ARG A 1 85 ? 2.739 -4.758 -6.976 1.00 81.88 85 ARG A C 1
ATOM 680 O O . ARG A 1 85 ? 2.629 -3.855 -7.796 1.00 81.88 85 ARG A O 1
ATOM 687 N N . VAL A 1 86 ? 1.793 -5.674 -6.765 1.00 82.50 86 VAL A N 1
ATOM 688 C CA . VAL A 1 86 ? 0.480 -5.682 -7.435 1.00 82.50 86 VAL A CA 1
ATOM 689 C C . VAL A 1 86 ? -0.365 -4.518 -6.924 1.00 82.50 86 VAL A C 1
ATOM 691 O O . VAL A 1 86 ? -0.854 -3.728 -7.727 1.00 82.50 86 VAL A O 1
ATOM 694 N N . ILE A 1 87 ? -0.414 -4.332 -5.603 1.00 84.62 87 ILE A N 1
ATOM 695 C CA . ILE A 1 87 ? -1.120 -3.217 -4.952 1.00 84.62 87 ILE A CA 1
ATOM 696 C C . ILE A 1 87 ? -0.542 -1.860 -5.400 1.00 84.62 87 ILE A C 1
ATOM 698 O O . ILE A 1 87 ? -1.270 -0.943 -5.776 1.00 84.62 87 ILE A O 1
ATOM 702 N N . CYS A 1 88 ? 0.786 -1.729 -5.436 1.00 84.12 88 CYS A N 1
ATOM 703 C CA . CYS A 1 88 ? 1.456 -0.521 -5.930 1.00 84.12 88 CYS A CA 1
ATOM 704 C C . CYS A 1 88 ? 1.469 -0.378 -7.457 1.00 84.12 88 CYS A C 1
ATOM 706 O O . CYS A 1 88 ? 1.907 0.653 -7.982 1.00 84.12 88 CYS A O 1
ATOM 708 N N . GLY A 1 89 ? 1.020 -1.411 -8.165 1.00 78.50 89 GLY A N 1
ATOM 709 C CA . GLY A 1 89 ? 0.869 -1.460 -9.608 1.00 78.50 89 GLY A CA 1
ATOM 710 C C . GLY A 1 89 ? -0.330 -0.646 -10.104 1.00 78.50 89 GLY A C 1
ATOM 711 O O . GLY A 1 89 ? -0.849 0.208 -9.382 1.00 78.50 89 GLY A O 1
ATOM 712 N N . PRO A 1 90 ? -0.773 -0.881 -11.349 1.00 65.31 90 PRO A N 1
ATOM 713 C CA . PRO A 1 90 ? -1.847 -0.105 -11.973 1.00 65.31 90 PRO A CA 1
ATOM 714 C C . PRO A 1 90 ? -3.205 -0.259 -11.271 1.00 65.31 90 PRO A C 1
ATOM 716 O O . PRO A 1 90 ? -4.085 0.565 -11.485 1.00 65.31 90 PRO A O 1
ATOM 719 N N . SER A 1 91 ? -3.367 -1.278 -10.424 1.00 61.56 91 SER A N 1
ATOM 720 C CA . SER A 1 91 ? -4.648 -1.640 -9.818 1.00 61.56 91 SER A CA 1
ATOM 721 C C . SER A 1 91 ? -5.123 -0.682 -8.721 1.00 61.56 91 SER A C 1
ATOM 723 O O . SER A 1 91 ? -6.324 -0.510 -8.564 1.00 61.56 91 SER A O 1
ATOM 725 N N . LEU A 1 92 ? -4.209 -0.067 -7.957 1.00 65.88 92 LEU A N 1
ATOM 726 C CA . LEU A 1 92 ? -4.574 0.700 -6.752 1.00 65.88 92 LEU A CA 1
ATOM 727 C C . LEU A 1 92 ? -3.848 2.047 -6.651 1.00 65.88 92 LEU A C 1
ATOM 729 O O . LEU A 1 92 ? -4.484 3.080 -6.460 1.00 65.88 92 LEU A O 1
ATOM 733 N N . PHE A 1 93 ? -2.523 2.069 -6.827 1.00 68.56 93 PHE A N 1
ATOM 734 C CA . PHE A 1 93 ? -1.742 3.310 -6.678 1.00 68.56 93 PHE A CA 1
ATOM 735 C C . PHE A 1 93 ? -1.099 3.825 -7.963 1.00 68.56 93 PHE A C 1
ATOM 737 O O . PHE A 1 93 ? -0.700 4.987 -8.019 1.00 68.56 93 PHE A O 1
ATOM 744 N N . ASN A 1 94 ? -0.975 2.986 -8.993 1.00 72.69 94 ASN A N 1
ATOM 745 C CA . ASN A 1 94 ? -0.331 3.302 -10.271 1.00 72.69 94 ASN A CA 1
ATOM 746 C C . ASN A 1 94 ? 1.13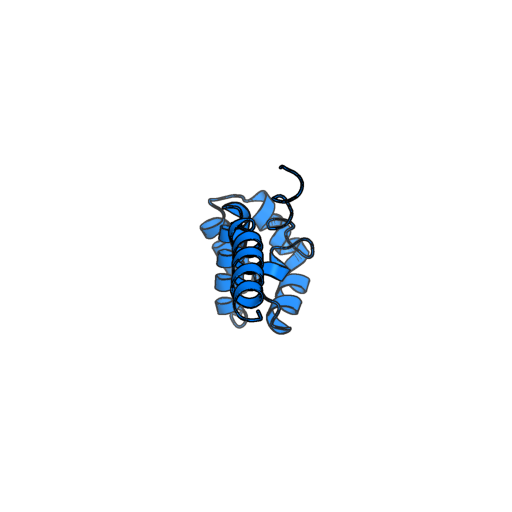7 3.789 -10.145 1.00 72.69 94 ASN A C 1
ATOM 748 O O . ASN A 1 94 ? 1.725 4.302 -11.098 1.00 72.69 94 ASN A O 1
ATOM 752 N N . LEU A 1 95 ? 1.766 3.617 -8.974 1.00 68.44 95 LEU A N 1
ATOM 753 C CA . LEU A 1 95 ? 3.103 4.142 -8.657 1.00 68.44 95 LEU A CA 1
ATOM 754 C C . LEU A 1 95 ? 4.235 3.288 -9.235 1.00 68.44 95 LEU A C 1
ATOM 756 O O . LEU A 1 95 ? 5.315 3.808 -9.519 1.00 68.44 95 LEU A O 1
ATOM 760 N N . CYS A 1 96 ? 3.993 1.992 -9.431 1.00 67.88 96 CYS A N 1
ATOM 761 C CA . CYS A 1 96 ? 4.918 1.085 -10.108 1.00 67.88 96 CYS A CA 1
ATOM 762 C C . CYS A 1 96 ? 4.747 1.058 -11.634 1.00 67.88 96 CYS A C 1
ATOM 764 O O . CYS A 1 96 ? 5.610 0.515 -12.316 1.00 67.88 96 CYS A O 1
ATOM 766 N N . PHE A 1 97 ? 3.678 1.654 -12.174 1.00 58.59 97 PHE A N 1
ATOM 767 C CA . PHE A 1 97 ? 3.399 1.700 -13.616 1.00 58.59 97 PHE A CA 1
ATOM 768 C C . PHE A 1 97 ? 3.814 3.030 -14.268 1.00 58.59 97 PHE A C 1
ATOM 770 O O . PHE A 1 97 ? 4.228 3.036 -15.425 1.00 58.59 97 PHE A O 1
ATOM 777 N N . LEU A 1 98 ? 3.826 4.140 -13.516 1.00 49.91 98 LEU A N 1
ATOM 778 C CA . LEU A 1 98 ? 4.386 5.433 -13.956 1.00 49.91 98 LEU A CA 1
ATOM 779 C C . LEU A 1 98 ? 5.858 5.355 -14.431 1.00 49.91 98 LEU A C 1
ATOM 781 O O . LEU A 1 98 ? 6.323 6.275 -15.093 1.00 49.91 98 LEU A O 1
ATOM 785 N N . ASP A 1 99 ? 6.576 4.261 -14.150 1.00 39.00 99 ASP A N 1
ATOM 786 C CA . ASP A 1 99 ? 7.944 4.002 -14.636 1.00 39.00 99 ASP A CA 1
ATOM 787 C C . ASP A 1 99 ? 8.009 3.467 -16.087 1.00 39.00 99 ASP A C 1
ATOM 789 O O . ASP A 1 99 ? 9.083 3.441 -16.681 1.00 39.00 99 ASP A O 1
ATOM 793 N N . ILE A 1 100 ? 6.878 3.042 -16.670 1.00 43.94 100 ILE A N 1
ATOM 794 C CA . ILE A 1 100 ? 6.807 2.495 -18.041 1.00 43.94 100 ILE A CA 1
ATOM 795 C C . ILE A 1 100 ? 6.446 3.583 -19.066 1.00 43.94 100 ILE A C 1
ATOM 797 O O . ILE A 1 100 ? 6.847 3.485 -20.219 1.00 43.94 100 ILE A O 1
ATOM 801 N N . VAL A 1 101 ? 5.715 4.627 -18.654 1.00 39.16 101 VAL A N 1
ATOM 802 C CA . VAL A 1 101 ? 5.210 5.684 -19.559 1.00 39.16 101 VAL A CA 1
ATOM 803 C C . VAL A 1 101 ? 6.124 6.921 -19.602 1.00 39.16 101 VAL A C 1
ATOM 805 O O . VAL A 1 101 ? 6.033 7.713 -20.531 1.00 39.16 101 VAL A O 1
ATOM 808 N N . VAL A 1 102 ? 7.019 7.098 -18.622 1.00 39.06 102 VAL A N 1
ATOM 809 C CA . VAL A 1 102 ? 7.961 8.242 -18.548 1.00 39.06 102 VAL A CA 1
ATOM 810 C C . VAL A 1 102 ? 9.395 7.832 -18.944 1.00 39.06 102 VAL A C 1
ATOM 812 O O . VAL A 1 102 ? 10.365 8.476 -18.552 1.00 39.06 102 VAL A O 1
ATOM 815 N N . LYS A 1 103 ? 9.547 6.755 -19.721 1.00 35.22 103 LYS A N 1
ATOM 816 C CA . LYS A 1 103 ? 10.788 6.429 -20.441 1.00 35.22 103 LYS A CA 1
ATOM 817 C C . LYS A 1 103 ? 10.583 6.578 -21.936 1.00 35.22 103 LYS A C 1
ATOM 819 O O . LYS A 1 103 ? 9.519 6.131 -22.414 1.00 35.22 103 LYS A O 1
#

Sequence (103 aa):
MHFTWLIFCLLISIARAALLKPSNSCLSCMRMVDGIREKLEEPDFEQECYKICVRKLNGRVPICKRIREYDALLREALQSGDSSRVICGPSLFNLCFLDIVVK

Organism: NCBI:txid2138241